Protein AF-A0A2R5L2J0-F1 (afdb_monomer_lite)

Radius of gyration: 13.4 Å; chains: 1; bounding box: 30×25×37 Å

Organism: NCBI:txid1518452

Foldseek 3Di:
DVLLVVQLVLLQPLDPVCLVVSVVVLVPSLLCQVVPDPCSLVSLLVSLQCCLPVVVVDLSSLLSSLVSCLSPVVSCVVVCVSCVVSLLVSLCVQQVPPPHDPSSNVSSVSSD

InterPro domains:
  IPR046805 Tra1, HEAT repeat ring region [PF20206] (1-112)

Sequence (112 aa):
RIVLQVFISLLKAHAMEARTVVRQALEILTPAMPQRMEDGNTMLTHWTRKILVEEGHSIGQLVHILQLVVRHVDVYQPVRQHLVHHITSAMHKLGFSITANMDQKRLAVDLA

pLDDT: mean 94.37, std 4.35, range [72.38, 98.31]

Structure (mmCIF, N/CA/C/O backbone):
data_AF-A0A2R5L2J0-F1
#
_entry.id   AF-A0A2R5L2J0-F1
#
loop_
_atom_site.group_PDB
_atom_site.id
_atom_site.type_symbol
_atom_site.label_atom_id
_atom_site.label_alt_id
_atom_site.label_comp_id
_atom_site.label_asym_id
_atom_site.label_entity_id
_atom_site.label_seq_id
_atom_site.pdbx_PDB_ins_code
_atom_site.Cartn_x
_atom_site.Cartn_y
_atom_site.Cartn_z
_atom_site.occupancy
_atom_site.B_iso_or_equiv
_atom_site.auth_seq_id
_atom_site.auth_comp_id
_atom_site.auth_asym_id
_atom_site.auth_atom_id
_atom_site.pdbx_PDB_model_num
ATOM 1 N N . ARG A 1 1 ? -4.849 5.180 19.101 1.00 72.38 1 ARG A N 1
ATOM 2 C CA . ARG A 1 1 ? -3.382 5.393 18.962 1.00 72.38 1 ARG A CA 1
ATOM 3 C C . ARG A 1 1 ? -2.629 4.105 18.615 1.00 72.38 1 ARG A C 1
ATOM 5 O O . ARG A 1 1 ? -1.980 4.102 17.583 1.00 72.38 1 ARG A O 1
ATOM 12 N N . ILE A 1 2 ? -2.770 3.017 19.384 1.00 88.19 2 ILE A N 1
ATOM 13 C CA . ILE A 1 2 ? -2.053 1.748 19.122 1.00 88.19 2 ILE A CA 1
ATOM 14 C C . ILE A 1 2 ? -2.409 1.132 17.758 1.00 88.19 2 ILE A C 1
ATOM 16 O O . ILE A 1 2 ? -1.511 0.780 17.009 1.00 88.19 2 ILE A O 1
ATOM 20 N N . VAL A 1 3 ? -3.696 1.064 17.393 1.00 88.62 3 VAL A N 1
ATOM 21 C CA . VAL A 1 3 ? -4.134 0.456 16.116 1.00 88.62 3 VAL A CA 1
ATOM 22 C C . VAL A 1 3 ? -3.466 1.113 14.905 1.00 88.62 3 VAL A C 1
ATOM 24 O O . VAL A 1 3 ? -2.897 0.419 14.071 1.00 88.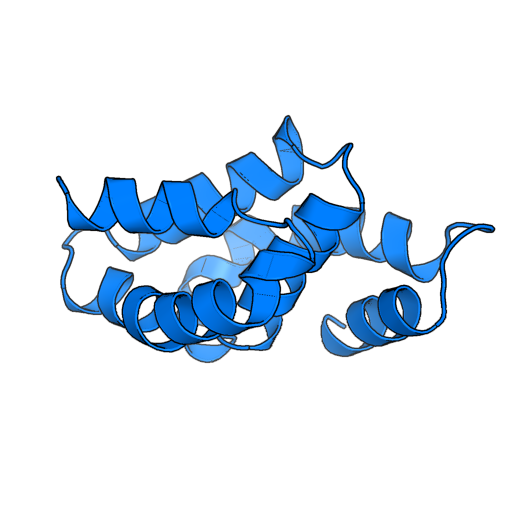62 3 VAL A O 1
ATOM 27 N N . LEU A 1 4 ? -3.457 2.449 14.854 1.00 92.75 4 LEU A N 1
ATOM 28 C CA . LEU A 1 4 ? -2.783 3.198 13.793 1.00 92.75 4 LEU A CA 1
ATOM 29 C C . LEU A 1 4 ? -1.275 2.911 13.762 1.00 92.75 4 LEU A C 1
ATOM 31 O O . LEU A 1 4 ? -0.718 2.703 12.692 1.00 92.75 4 LEU A O 1
ATOM 35 N N . GLN A 1 5 ? -0.612 2.863 14.920 1.00 94.94 5 GLN A N 1
ATOM 36 C CA . GLN A 1 5 ? 0.816 2.537 14.994 1.00 94.94 5 GLN A CA 1
ATOM 37 C C . GLN A 1 5 ? 1.106 1.123 14.481 1.00 94.94 5 GLN A C 1
ATOM 39 O O . GLN A 1 5 ? 2.033 0.941 13.699 1.00 94.94 5 GLN A O 1
ATOM 44 N N . VAL A 1 6 ? 0.293 0.136 14.869 1.00 96.12 6 VAL A N 1
ATOM 45 C CA . VAL A 1 6 ? 0.413 -1.247 14.383 1.00 96.12 6 VAL A CA 1
ATOM 46 C C . VAL A 1 6 ? 0.193 -1.306 12.874 1.00 96.12 6 VAL A C 1
ATOM 48 O O . VAL A 1 6 ? 0.993 -1.919 12.172 1.00 96.12 6 VAL A O 1
ATOM 51 N N . PHE A 1 7 ? -0.833 -0.623 12.363 1.00 96.81 7 PHE A N 1
ATOM 52 C CA . PHE A 1 7 ? -1.093 -0.535 10.929 1.00 96.81 7 PHE A CA 1
ATOM 53 C C . PHE A 1 7 ? 0.117 0.039 10.180 1.00 96.81 7 PHE A C 1
ATOM 55 O O . PHE A 1 7 ? 0.613 -0.598 9.257 1.00 96.81 7 PHE A O 1
ATOM 62 N N . ILE A 1 8 ? 0.665 1.173 10.630 1.00 96.88 8 ILE A N 1
ATOM 63 C CA . ILE A 1 8 ? 1.855 1.794 10.024 1.00 96.88 8 ILE A CA 1
ATOM 64 C C . ILE A 1 8 ? 3.055 0.839 10.040 1.00 96.88 8 ILE A C 1
ATOM 66 O O . ILE A 1 8 ? 3.743 0.710 9.029 1.00 96.88 8 ILE A O 1
ATOM 70 N N . SER A 1 9 ? 3.307 0.154 11.157 1.00 97.38 9 SER A N 1
ATOM 71 C CA . SER A 1 9 ? 4.402 -0.817 11.254 1.00 97.38 9 SER A CA 1
ATOM 72 C C . SER A 1 9 ? 4.237 -1.963 10.253 1.00 97.38 9 SER A C 1
ATOM 74 O O . SER A 1 9 ? 5.203 -2.343 9.595 1.00 97.38 9 SER A O 1
ATOM 76 N N . LEU A 1 10 ? 3.015 -2.472 10.072 1.00 98.12 10 LEU A N 1
ATOM 77 C CA . LEU A 1 10 ? 2.714 -3.520 9.092 1.00 98.12 10 LEU A CA 1
ATOM 78 C C . LEU A 1 10 ? 2.842 -3.027 7.648 1.00 98.12 10 LEU A C 1
ATOM 80 O O . LEU A 1 10 ? 3.329 -3.767 6.792 1.00 98.12 10 LEU A O 1
ATOM 84 N N . LEU A 1 11 ? 2.473 -1.772 7.372 1.00 97.00 11 LEU A N 1
ATOM 85 C CA . LEU A 1 11 ? 2.691 -1.173 6.057 1.00 97.00 11 LEU A CA 1
ATOM 86 C C . LEU A 1 11 ? 4.179 -1.107 5.691 1.00 97.00 11 LEU A C 1
ATOM 88 O O . LEU A 1 11 ? 4.498 -1.141 4.511 1.00 97.00 11 LEU A O 1
ATOM 92 N N . LYS A 1 12 ? 5.088 -1.028 6.669 1.00 95.88 12 LYS A N 1
ATOM 93 C CA . LYS A 1 12 ? 6.546 -0.993 6.448 1.00 95.88 12 LYS A CA 1
ATOM 94 C C . LYS A 1 12 ? 7.210 -2.373 6.483 1.00 95.88 12 LYS A C 1
ATOM 96 O O . LYS A 1 12 ? 8.346 -2.523 6.039 1.00 95.88 12 LYS A O 1
ATOM 101 N N . ALA A 1 13 ? 6.521 -3.390 6.998 1.00 96.62 13 ALA A N 1
ATOM 102 C CA . ALA A 1 13 ? 7.052 -4.737 7.192 1.00 96.62 13 ALA A CA 1
ATOM 103 C C . ALA A 1 13 ? 7.033 -5.571 5.892 1.00 96.62 13 ALA A C 1
ATOM 105 O O . ALA A 1 13 ? 6.258 -6.514 5.752 1.00 96.62 13 ALA A O 1
ATOM 106 N N . HIS A 1 14 ? 7.907 -5.236 4.940 1.00 95.56 14 HIS A N 1
ATOM 107 C CA . HIS A 1 14 ? 7.992 -5.878 3.617 1.00 95.56 14 HIS A CA 1
ATOM 108 C C . HIS A 1 14 ? 9.025 -7.022 3.525 1.00 95.56 14 HIS A C 1
ATOM 110 O O . HIS A 1 14 ? 9.351 -7.480 2.428 1.00 95.56 14 HIS A O 1
ATOM 116 N N . ALA A 1 15 ? 9.564 -7.487 4.656 1.00 95.25 15 ALA A N 1
ATOM 117 C CA . ALA A 1 15 ? 10.519 -8.594 4.690 1.00 95.25 15 ALA A CA 1
ATOM 118 C C . ALA A 1 15 ? 9.870 -9.909 4.220 1.00 95.25 15 ALA A C 1
ATOM 120 O O . ALA A 1 15 ? 8.766 -10.255 4.649 1.00 95.25 15 ALA A O 1
ATOM 121 N N . MET A 1 16 ? 10.566 -10.668 3.364 1.00 92.81 16 MET A N 1
ATOM 122 C CA . MET A 1 16 ? 10.022 -11.896 2.759 1.00 92.81 16 MET A CA 1
ATOM 123 C C . MET A 1 16 ? 9.603 -12.939 3.802 1.00 92.81 16 MET A C 1
ATOM 125 O O . MET A 1 16 ? 8.545 -13.548 3.660 1.00 92.81 16 MET A O 1
ATOM 129 N N . GLU A 1 17 ? 10.389 -13.093 4.865 1.00 95.56 17 GLU A N 1
ATOM 130 C CA . GLU A 1 17 ? 10.168 -14.057 5.952 1.00 95.56 17 GLU A CA 1
ATOM 131 C C . GLU A 1 17 ? 8.859 -13.801 6.717 1.00 95.56 17 GLU A C 1
ATOM 133 O O . GLU A 1 17 ? 8.193 -14.738 7.153 1.00 95.56 17 GLU A O 1
ATOM 138 N N . ALA A 1 18 ? 8.448 -12.534 6.835 1.00 93.94 18 ALA A N 1
ATOM 139 C CA . ALA A 1 18 ? 7.254 -12.123 7.573 1.00 93.94 18 ALA A CA 1
ATOM 140 C C . ALA A 1 18 ? 6.024 -11.900 6.673 1.00 93.94 18 ALA A C 1
ATOM 142 O O . ALA A 1 18 ? 4.928 -11.637 7.172 1.00 93.94 18 ALA A O 1
ATOM 143 N N . ARG A 1 19 ? 6.166 -12.007 5.346 1.00 94.19 19 ARG A N 1
ATOM 144 C CA . ARG A 1 19 ? 5.135 -11.589 4.380 1.00 94.19 19 ARG A CA 1
ATOM 145 C C . ARG A 1 19 ? 3.772 -12.236 4.627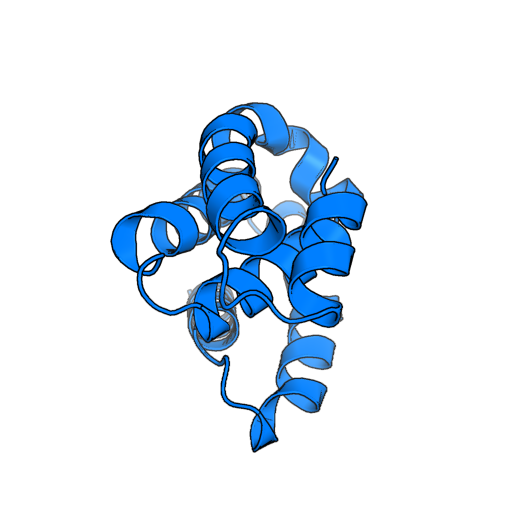 1.00 94.19 19 ARG A C 1
ATOM 147 O O . ARG A 1 19 ? 2.751 -11.560 4.525 1.00 94.19 19 ARG A O 1
ATOM 154 N N . THR A 1 20 ? 3.742 -13.526 4.958 1.00 96.00 20 THR A N 1
ATOM 155 C CA . THR A 1 20 ? 2.487 -14.259 5.185 1.00 96.00 20 THR A CA 1
ATOM 156 C C . THR A 1 20 ? 1.722 -13.714 6.389 1.00 96.00 20 THR A C 1
ATOM 158 O O . THR A 1 20 ? 0.543 -13.390 6.257 1.00 96.00 20 THR A O 1
ATOM 161 N N . VAL A 1 21 ? 2.394 -13.555 7.535 1.00 97.62 21 VAL A N 1
ATOM 162 C CA . VAL A 1 21 ? 1.755 -13.060 8.764 1.00 97.62 21 VAL A CA 1
ATOM 163 C C . VAL A 1 21 ? 1.385 -11.581 8.649 1.00 97.62 21 VAL A C 1
ATOM 165 O O . VAL A 1 21 ? 0.296 -11.187 9.062 1.00 97.62 21 VAL A O 1
ATOM 168 N N . VAL A 1 22 ? 2.228 -10.765 8.004 1.00 98.31 22 VAL A N 1
ATOM 169 C CA . VAL A 1 22 ? 1.932 -9.345 7.757 1.00 98.31 22 VAL A CA 1
ATOM 170 C C . VAL A 1 22 ? 0.694 -9.202 6.875 1.00 98.31 22 VAL A C 1
ATOM 172 O O . VAL A 1 22 ? -0.185 -8.397 7.180 1.00 98.31 22 VAL A O 1
ATOM 175 N N . ARG A 1 23 ? 0.578 -10.014 5.815 1.00 97.25 23 ARG A N 1
ATOM 176 C CA . ARG A 1 23 ? -0.597 -10.011 4.937 1.00 97.25 23 ARG A CA 1
ATOM 177 C C . ARG A 1 23 ? -1.871 -10.367 5.700 1.00 97.25 23 ARG A C 1
ATOM 179 O O . ARG A 1 23 ? -2.855 -9.654 5.565 1.00 97.25 23 ARG A O 1
ATOM 186 N N . GLN A 1 24 ? -1.844 -11.419 6.517 1.00 97.81 24 GLN A N 1
ATOM 187 C CA . GLN A 1 24 ? -2.997 -11.824 7.331 1.00 97.81 24 GLN A CA 1
ATOM 188 C C . GLN A 1 24 ? -3.410 -10.735 8.332 1.00 97.81 24 GLN A C 1
ATOM 190 O O . GLN A 1 24 ? -4.595 -10.467 8.513 1.00 97.81 24 GLN A O 1
ATOM 195 N N . ALA A 1 25 ? -2.443 -10.058 8.955 1.00 98.12 25 ALA A N 1
ATOM 196 C CA . ALA A 1 25 ? -2.737 -8.950 9.857 1.00 98.12 25 ALA A CA 1
ATOM 197 C C . ALA A 1 25 ? -3.370 -7.759 9.115 1.00 98.12 25 ALA A C 1
ATOM 199 O O . ALA A 1 25 ? -4.345 -7.172 9.590 1.00 98.12 25 ALA A O 1
ATOM 200 N N . LEU A 1 26 ? -2.849 -7.418 7.933 1.00 98.19 26 LEU A N 1
ATOM 201 C CA . LEU A 1 26 ? -3.394 -6.347 7.099 1.00 98.19 26 LEU A CA 1
ATOM 202 C C . LEU A 1 26 ? -4.772 -6.692 6.523 1.00 98.19 26 LEU A C 1
ATOM 204 O O . LEU A 1 26 ? -5.587 -5.783 6.381 1.00 98.19 26 LEU A O 1
ATOM 208 N N . GLU A 1 27 ? -5.070 -7.970 6.272 1.00 97.62 27 GLU A N 1
ATOM 209 C CA . GLU A 1 27 ? -6.400 -8.415 5.831 1.00 97.62 27 GLU A CA 1
ATOM 210 C C . GLU A 1 27 ? -7.499 -8.026 6.825 1.00 97.62 27 GLU A C 1
ATOM 212 O O . GLU A 1 27 ? -8.601 -7.659 6.423 1.00 97.62 27 GLU A O 1
ATOM 217 N N . ILE A 1 28 ? -7.174 -8.053 8.119 1.00 96.75 28 ILE A N 1
ATOM 218 C CA . ILE A 1 28 ? -8.086 -7.689 9.204 1.00 96.75 28 ILE A CA 1
ATOM 219 C C . ILE A 1 28 ? -8.061 -6.177 9.448 1.00 96.75 28 ILE A C 1
ATOM 221 O O . ILE A 1 28 ? -9.106 -5.539 9.577 1.00 96.75 28 ILE A O 1
ATOM 225 N N . LEU A 1 29 ? -6.867 -5.584 9.533 1.00 96.88 29 LEU A N 1
ATOM 226 C CA . LEU A 1 29 ? -6.725 -4.195 9.969 1.00 96.88 29 LEU A CA 1
ATOM 227 C C . LEU A 1 29 ? -7.118 -3.178 8.897 1.00 96.88 29 LEU A C 1
ATOM 229 O O . LEU A 1 29 ? -7.706 -2.155 9.237 1.00 96.88 29 LEU A O 1
ATOM 233 N N . THR A 1 30 ? -6.842 -3.445 7.620 1.00 97.19 30 THR A N 1
ATOM 234 C CA . THR A 1 30 ? -7.133 -2.501 6.526 1.00 97.19 30 THR A CA 1
ATOM 235 C C . THR A 1 30 ? -8.616 -2.126 6.447 1.00 97.19 30 THR A C 1
ATOM 237 O O . THR A 1 30 ? -8.904 -0.931 6.494 1.00 97.19 30 THR A O 1
ATOM 240 N N . PRO A 1 31 ? -9.580 -3.071 6.405 1.00 96.75 31 PRO A N 1
ATOM 241 C CA . PRO A 1 31 ? -11.002 -2.714 6.420 1.00 96.75 31 PRO A CA 1
ATOM 242 C C . PRO A 1 31 ? -11.463 -2.130 7.764 1.00 96.75 31 PRO A C 1
ATOM 244 O O . PRO A 1 31 ? -12.398 -1.330 7.795 1.00 96.75 31 PRO A O 1
ATOM 247 N N . ALA A 1 32 ? -10.800 -2.473 8.874 1.00 94.94 32 ALA A N 1
ATOM 248 C CA . ALA A 1 32 ? -11.131 -1.931 10.188 1.00 94.94 32 ALA A CA 1
ATOM 249 C C . ALA A 1 32 ? -10.787 -0.436 10.319 1.00 94.94 32 ALA A C 1
ATOM 251 O O . ALA A 1 32 ? -11.472 0.271 11.057 1.00 94.94 32 ALA A O 1
ATOM 252 N N . MET A 1 33 ? -9.771 0.061 9.599 1.00 94.00 33 MET A N 1
ATOM 253 C CA . MET A 1 33 ? -9.334 1.463 9.654 1.00 94.00 33 MET A CA 1
ATOM 254 C C . MET A 1 33 ? -10.486 2.455 9.395 1.00 94.00 33 MET A C 1
ATOM 256 O O . MET A 1 33 ? -10.820 3.203 10.314 1.00 94.00 33 MET A O 1
ATOM 260 N N . PRO A 1 34 ? -11.144 2.472 8.218 1.00 93.44 34 PRO A N 1
ATOM 261 C CA . PRO A 1 34 ? -12.235 3.413 7.962 1.00 93.44 34 PRO A CA 1
ATOM 262 C C . PRO A 1 34 ? -13.526 3.103 8.727 1.00 93.44 34 PRO A C 1
ATOM 264 O O . PRO A 1 34 ? -14.359 3.986 8.882 1.00 93.44 34 PRO A O 1
ATOM 267 N N . GLN A 1 35 ? -13.710 1.873 9.219 1.00 93.25 35 GLN A N 1
ATOM 268 C CA . GLN A 1 35 ? -14.914 1.488 9.967 1.00 93.25 35 GLN A CA 1
ATOM 269 C C . GLN A 1 35 ? -14.851 1.849 11.455 1.00 93.25 35 GLN A C 1
ATOM 271 O O . GLN A 1 35 ? -15.883 1.990 12.111 1.00 93.25 35 GLN A O 1
ATOM 276 N N . ARG A 1 36 ? -13.645 1.906 12.029 1.00 92.31 36 ARG A N 1
ATOM 277 C CA . ARG A 1 36 ? -13.441 2.004 13.483 1.00 92.31 36 ARG A CA 1
ATOM 278 C C . ARG A 1 36 ? -12.735 3.293 13.894 1.00 92.31 36 ARG A C 1
ATOM 280 O O . ARG A 1 36 ? -12.646 3.557 15.090 1.00 92.31 36 ARG A O 1
ATOM 287 N N . MET A 1 37 ? -12.230 4.071 12.937 1.00 91.62 37 MET A N 1
ATOM 288 C CA . MET A 1 37 ? -11.582 5.359 13.177 1.00 91.62 37 MET A CA 1
ATOM 289 C C . MET A 1 37 ? -12.305 6.469 12.417 1.00 91.62 37 MET A C 1
ATOM 291 O O . MET A 1 37 ? -12.552 6.339 11.221 1.00 91.62 37 MET A O 1
ATOM 295 N N . GLU A 1 38 ? -12.590 7.573 13.107 1.00 90.69 38 GLU A N 1
ATOM 296 C CA . GLU A 1 38 ? -13.273 8.747 12.546 1.00 90.69 38 GLU A CA 1
ATOM 297 C C . GLU A 1 38 ? -12.504 9.356 11.358 1.00 90.69 38 GLU A C 1
ATOM 299 O O . GLU A 1 38 ? -13.092 9.755 10.358 1.00 90.69 38 GLU A O 1
ATOM 304 N N . ASP A 1 39 ? -11.171 9.331 11.415 1.00 94.19 39 ASP A N 1
ATOM 305 C CA . ASP A 1 39 ? -10.254 9.804 10.377 1.00 94.19 39 ASP A CA 1
ATOM 306 C C . ASP A 1 39 ? -9.645 8.663 9.537 1.00 94.19 39 ASP A C 1
ATOM 308 O O . ASP A 1 39 ? -8.636 8.856 8.852 1.00 94.19 39 ASP A O 1
ATOM 312 N N . GLY A 1 40 ? -10.241 7.465 9.557 1.00 94.69 40 GLY A N 1
ATOM 313 C CA . GLY A 1 40 ? -9.645 6.255 8.984 1.00 94.69 40 GLY A CA 1
ATOM 314 C C . GLY A 1 40 ? -9.321 6.358 7.489 1.00 94.69 40 GLY A C 1
ATOM 315 O O . GLY A 1 40 ? -8.228 5.972 7.078 1.00 94.69 40 GLY A O 1
ATOM 316 N N . ASN A 1 41 ? -10.206 6.956 6.684 1.00 96.06 41 ASN A N 1
ATOM 317 C CA . ASN A 1 41 ? -9.952 7.215 5.256 1.00 96.06 41 ASN A CA 1
ATOM 318 C C . ASN A 1 41 ? -8.805 8.216 5.040 1.00 96.06 41 ASN A C 1
ATOM 320 O O . ASN A 1 41 ? -7.956 8.026 4.163 1.00 96.06 41 ASN A O 1
ATOM 324 N N . THR A 1 42 ? -8.748 9.267 5.859 1.00 96.75 42 THR A N 1
ATOM 325 C CA . THR A 1 42 ? -7.674 10.268 5.822 1.00 96.75 42 THR A CA 1
ATOM 326 C C . THR A 1 42 ? -6.334 9.624 6.161 1.00 96.75 42 THR A C 1
ATOM 328 O O . THR A 1 42 ? -5.358 9.809 5.433 1.00 96.75 42 THR A O 1
ATOM 331 N N . MET A 1 43 ? -6.288 8.800 7.212 1.00 96.31 43 MET A N 1
ATOM 332 C CA . MET A 1 43 ? -5.087 8.070 7.619 1.00 96.31 43 MET A CA 1
ATOM 333 C C . MET A 1 43 ? -4.657 7.039 6.572 1.00 96.31 43 MET A C 1
ATOM 335 O O . MET A 1 43 ? -3.473 6.973 6.236 1.00 96.31 43 MET A O 1
ATOM 339 N N . LEU A 1 44 ? -5.601 6.283 6.002 1.00 96.44 44 LEU A N 1
ATOM 340 C CA . LEU A 1 44 ? -5.330 5.325 4.929 1.00 96.44 44 LEU A CA 1
ATOM 341 C C . LEU A 1 44 ? -4.693 6.021 3.719 1.00 96.44 44 LEU A C 1
ATOM 343 O O . LEU A 1 44 ? -3.662 5.572 3.212 1.00 96.44 44 LEU A O 1
ATOM 347 N N . THR A 1 45 ? -5.261 7.157 3.307 1.00 97.62 45 THR A N 1
ATOM 348 C CA . THR A 1 45 ? -4.737 7.980 2.209 1.00 97.62 45 THR A CA 1
ATOM 349 C C . THR A 1 45 ? -3.343 8.504 2.526 1.00 97.62 45 THR A C 1
ATOM 351 O O . THR A 1 45 ? -2.434 8.371 1.707 1.00 97.62 45 THR A O 1
ATOM 354 N N . HIS A 1 46 ? -3.169 9.097 3.710 1.00 97.50 46 HIS A N 1
ATOM 355 C CA . HIS A 1 46 ? -1.919 9.722 4.125 1.00 97.50 46 HIS A CA 1
ATOM 356 C C . HIS A 1 46 ? -0.766 8.715 4.127 1.00 97.50 46 HIS A C 1
ATOM 358 O O . HIS A 1 46 ? 0.241 8.942 3.460 1.00 97.50 46 HIS A O 1
ATOM 364 N N . TRP A 1 47 ? -0.923 7.580 4.813 1.00 97.31 47 TRP A N 1
ATOM 365 C CA . TRP A 1 47 ? 0.158 6.603 4.958 1.00 97.31 47 TRP A CA 1
ATOM 366 C C . TRP A 1 47 ? 0.432 5.813 3.678 1.00 97.31 47 TRP A C 1
ATOM 368 O O . TRP A 1 47 ? 1.594 5.550 3.372 1.00 97.31 47 TRP A O 1
ATOM 378 N N . THR A 1 48 ? -0.598 5.516 2.880 1.00 97.44 48 THR A N 1
ATOM 379 C CA . THR A 1 48 ? -0.401 4.889 1.562 1.00 97.44 48 THR A CA 1
ATOM 380 C C . THR A 1 48 ? 0.366 5.824 0.629 1.00 97.44 48 THR A C 1
ATOM 382 O O . THR A 1 48 ? 1.368 5.418 0.041 1.00 97.44 48 THR A O 1
ATOM 385 N N . ARG A 1 49 ? -0.043 7.101 0.534 1.00 97.69 49 ARG A N 1
ATOM 386 C CA . ARG A 1 49 ? 0.675 8.112 -0.259 1.00 97.69 49 ARG A CA 1
ATOM 387 C C . ARG A 1 49 ? 2.113 8.262 0.221 1.00 97.69 49 ARG A C 1
ATOM 389 O O . ARG A 1 49 ? 3.019 8.290 -0.605 1.00 97.69 49 ARG A O 1
ATOM 396 N N . LYS A 1 50 ? 2.313 8.350 1.537 1.00 96.31 50 LYS A N 1
ATOM 397 C CA . LYS A 1 50 ? 3.636 8.523 2.135 1.00 96.31 50 LYS A CA 1
ATOM 398 C C . LYS A 1 50 ? 4.598 7.428 1.686 1.00 96.31 50 LYS A C 1
ATOM 400 O O . LYS A 1 50 ? 5.698 7.734 1.249 1.00 96.31 50 LYS A O 1
ATOM 405 N N . ILE A 1 51 ? 4.159 6.172 1.696 1.00 95.88 51 ILE A N 1
ATOM 406 C CA . ILE A 1 51 ? 4.982 5.053 1.223 1.00 95.88 51 ILE A CA 1
ATOM 407 C C . ILE A 1 51 ? 5.250 5.147 -0.281 1.00 95.88 51 ILE A C 1
ATOM 409 O O . ILE A 1 51 ? 6.389 4.968 -0.702 1.00 95.88 51 ILE A O 1
ATOM 413 N N . LEU A 1 52 ? 4.228 5.444 -1.092 1.00 95.62 52 LEU A N 1
ATOM 414 C CA . LEU A 1 52 ? 4.386 5.555 -2.546 1.00 95.62 52 LEU A CA 1
ATOM 415 C C . LEU A 1 52 ? 5.378 6.659 -2.951 1.00 95.62 52 LEU A C 1
ATOM 417 O O . LEU A 1 52 ? 6.096 6.492 -3.934 1.00 95.62 52 LEU A O 1
ATOM 421 N N . VAL A 1 53 ? 5.409 7.773 -2.212 1.00 94.00 53 VAL A N 1
ATOM 422 C CA . VAL A 1 53 ? 6.216 8.959 -2.541 1.00 94.00 53 VAL A CA 1
ATOM 423 C C . VAL A 1 53 ? 7.584 8.940 -1.861 1.00 94.00 53 VAL A C 1
ATOM 425 O O . VAL A 1 53 ? 8.594 9.099 -2.536 1.00 94.00 53 VAL A O 1
ATOM 428 N N . GLU A 1 54 ? 7.631 8.754 -0.541 1.00 90.44 54 GLU A N 1
ATOM 429 C CA . GLU A 1 54 ? 8.864 8.896 0.247 1.00 90.44 54 GLU A CA 1
ATOM 430 C C . GLU A 1 54 ? 9.669 7.590 0.301 1.00 90.44 54 GLU A C 1
ATOM 432 O O . GLU A 1 54 ? 10.896 7.611 0.283 1.00 90.44 54 GLU A O 1
ATOM 437 N N . GLU A 1 55 ? 8.993 6.438 0.327 1.00 83.88 55 GLU A N 1
ATOM 438 C CA . GLU A 1 55 ? 9.638 5.117 0.417 1.00 83.88 55 GLU A CA 1
ATOM 439 C C . GLU A 1 55 ? 9.633 4.359 -0.926 1.00 83.88 55 GLU A C 1
ATOM 441 O O . GLU A 1 55 ? 10.103 3.221 -1.021 1.00 83.88 55 GLU A O 1
ATOM 446 N N . GLY A 1 56 ? 9.179 5.013 -2.002 1.00 77.06 56 GLY A N 1
ATOM 447 C CA . GLY A 1 56 ? 9.030 4.433 -3.338 1.00 77.06 56 GLY A CA 1
ATOM 448 C C . GLY A 1 56 ? 10.344 4.042 -4.028 1.00 77.06 56 GLY A C 1
ATOM 449 O O . GLY A 1 56 ? 10.339 3.483 -5.128 1.00 77.06 56 GLY A O 1
ATOM 450 N N . HIS A 1 57 ? 11.498 4.305 -3.411 1.00 84.81 57 HIS A N 1
ATOM 451 C CA . HIS A 1 57 ? 12.797 3.855 -3.909 1.00 84.81 57 HIS A CA 1
ATOM 452 C C . HIS A 1 57 ? 12.979 2.338 -3.764 1.00 84.81 57 HIS A C 1
ATOM 454 O O . HIS A 1 57 ? 13.518 1.716 -4.682 1.00 84.81 57 HIS A O 1
ATOM 460 N N . SER A 1 58 ? 12.461 1.737 -2.685 1.00 91.44 58 SER A N 1
ATOM 461 C CA . SER A 1 58 ? 12.499 0.287 -2.470 1.00 91.44 58 SER A CA 1
ATOM 462 C C . SER A 1 58 ? 11.417 -0.413 -3.291 1.00 91.44 58 SER A C 1
ATOM 464 O O . SER A 1 58 ? 10.221 -0.223 -3.072 1.00 91.44 58 SER A O 1
ATOM 466 N N . ILE A 1 59 ? 11.833 -1.271 -4.227 1.00 92.56 59 ILE A N 1
ATOM 467 C CA . ILE A 1 59 ? 10.898 -2.083 -5.020 1.00 92.56 59 ILE A CA 1
ATOM 468 C C . ILE A 1 59 ? 10.091 -3.029 -4.123 1.00 92.56 59 ILE A C 1
ATOM 470 O O . ILE A 1 59 ? 8.898 -3.199 -4.351 1.00 92.56 59 ILE A O 1
ATOM 474 N N . GLY A 1 60 ? 10.706 -3.609 -3.086 1.00 94.06 60 GLY A N 1
ATOM 475 C CA . GLY A 1 60 ? 10.004 -4.484 -2.142 1.00 94.06 60 GLY A CA 1
ATOM 476 C C . GLY A 1 60 ? 8.882 -3.752 -1.406 1.00 94.06 60 GLY A C 1
ATOM 477 O O . GLY A 1 60 ? 7.761 -4.252 -1.335 1.00 94.06 60 GLY A O 1
ATOM 478 N N . GLN A 1 61 ? 9.157 -2.530 -0.947 1.00 96.00 61 GLN A N 1
ATOM 479 C CA . GLN A 1 61 ? 8.174 -1.685 -0.270 1.00 96.00 61 GLN A CA 1
ATOM 480 C C . GLN A 1 61 ? 7.051 -1.235 -1.223 1.00 96.00 61 GLN A C 1
ATOM 482 O O . GLN A 1 61 ? 5.881 -1.271 -0.842 1.00 96.00 61 GLN A O 1
ATOM 487 N N . LEU A 1 62 ? 7.377 -0.884 -2.477 1.00 95.25 62 LEU A N 1
ATOM 488 C CA . LEU A 1 62 ? 6.377 -0.577 -3.509 1.00 95.25 62 LEU A CA 1
ATOM 489 C C . LEU A 1 62 ? 5.467 -1.770 -3.808 1.00 95.25 62 LEU A C 1
ATOM 491 O O . LEU A 1 62 ? 4.249 -1.625 -3.841 1.00 95.25 62 LEU A O 1
ATOM 495 N N . VAL A 1 63 ? 6.047 -2.953 -4.015 1.00 96.06 63 VAL A N 1
ATOM 496 C CA . VAL A 1 63 ? 5.282 -4.181 -4.265 1.00 96.06 63 VAL A CA 1
ATOM 497 C C . VAL A 1 63 ? 4.358 -4.481 -3.086 1.00 96.06 63 VAL A C 1
ATOM 499 O O . VAL A 1 63 ? 3.194 -4.811 -3.299 1.00 96.06 63 VAL A O 1
ATOM 502 N N . HIS A 1 64 ? 4.847 -4.327 -1.855 1.00 97.31 64 HIS A N 1
ATOM 503 C CA . HIS A 1 64 ? 4.069 -4.567 -0.641 1.00 97.31 64 HIS A CA 1
ATOM 504 C C . HIS A 1 64 ? 2.843 -3.651 -0.537 1.00 97.31 64 HIS A C 1
ATOM 506 O O . HIS A 1 64 ? 1.720 -4.143 -0.407 1.00 97.31 64 HIS A O 1
ATOM 512 N N . ILE A 1 65 ? 3.022 -2.331 -0.672 1.00 97.62 65 ILE A N 1
ATOM 513 C CA . ILE A 1 65 ? 1.898 -1.386 -0.573 1.00 97.62 65 ILE A CA 1
ATOM 514 C C . ILE A 1 65 ? 0.907 -1.537 -1.733 1.00 97.62 65 ILE A C 1
ATOM 516 O O . ILE A 1 65 ? -0.300 -1.440 -1.534 1.00 97.62 65 ILE A O 1
ATOM 520 N N . LEU A 1 66 ? 1.385 -1.819 -2.945 1.00 97.38 66 LEU A N 1
ATOM 521 C CA . LEU A 1 66 ? 0.515 -1.974 -4.108 1.00 97.38 66 LEU A CA 1
ATOM 522 C C . LEU A 1 66 ? -0.294 -3.276 -4.059 1.00 97.38 66 LEU A C 1
ATOM 524 O O . LEU A 1 66 ? -1.470 -3.272 -4.415 1.00 97.38 66 LEU A O 1
ATOM 528 N N . GLN A 1 67 ? 0.282 -4.367 -3.544 1.00 97.44 67 GLN A N 1
ATOM 529 C CA . GLN A 1 67 ? -0.474 -5.596 -3.271 1.00 97.44 67 GLN A CA 1
ATOM 530 C C . GLN A 1 67 ? -1.583 -5.371 -2.246 1.00 97.44 67 GLN A C 1
ATOM 532 O O . GLN A 1 67 ? -2.652 -5.970 -2.371 1.00 97.44 67 GLN A O 1
ATOM 537 N N . LEU A 1 68 ? -1.345 -4.511 -1.251 1.00 98.12 68 LEU A N 1
ATOM 538 C CA . LEU A 1 68 ? -2.374 -4.130 -0.292 1.00 98.12 68 LEU A CA 1
ATOM 539 C C . LEU A 1 68 ? -3.528 -3.387 -0.973 1.00 98.12 68 LEU A C 1
ATOM 541 O O . LEU A 1 68 ? -4.686 -3.721 -0.730 1.00 98.12 68 LEU A O 1
ATOM 545 N N . VAL A 1 69 ? -3.216 -2.426 -1.849 1.00 97.94 69 VAL A N 1
ATOM 546 C CA . VAL A 1 69 ? -4.228 -1.665 -2.601 1.00 97.94 69 VAL A CA 1
ATOM 547 C C . VAL A 1 69 ? -5.086 -2.591 -3.464 1.00 97.94 69 VAL A C 1
ATOM 549 O O . VAL A 1 69 ? -6.308 -2.519 -3.381 1.00 97.94 69 VAL A O 1
ATOM 552 N N . VAL A 1 70 ? -4.467 -3.500 -4.229 1.00 97.81 70 VAL A N 1
ATOM 553 C CA . VAL A 1 70 ? -5.194 -4.480 -5.061 1.00 97.81 70 VAL A CA 1
ATOM 554 C C . VAL A 1 70 ? -6.079 -5.386 -4.202 1.00 97.81 70 VAL A C 1
ATOM 556 O O . VAL A 1 70 ? -7.242 -5.607 -4.525 1.00 97.81 70 VAL A O 1
ATOM 559 N N . ARG A 1 71 ? -5.556 -5.895 -3.078 1.00 97.44 71 ARG A N 1
ATOM 560 C CA . ARG A 1 71 ? -6.294 -6.812 -2.191 1.00 97.44 71 ARG A CA 1
ATOM 561 C C . ARG A 1 71 ? -7.495 -6.154 -1.508 1.00 97.44 71 ARG A C 1
ATOM 563 O O . ARG A 1 71 ? -8.455 -6.848 -1.195 1.00 97.44 71 ARG A O 1
ATOM 570 N N . HIS A 1 72 ? -7.440 -4.847 -1.269 1.00 97.81 72 HIS A N 1
ATOM 571 C CA . HIS A 1 72 ? -8.468 -4.098 -0.546 1.00 97.81 72 HIS A CA 1
ATOM 572 C C . HIS A 1 72 ? -9.091 -2.989 -1.400 1.00 97.81 72 HIS A C 1
ATOM 574 O O . HIS A 1 72 ? -9.357 -1.898 -0.893 1.00 97.81 72 HIS A O 1
ATOM 580 N N . VAL A 1 73 ? -9.338 -3.260 -2.685 1.00 96.88 73 VAL A N 1
ATOM 581 C CA . VAL A 1 73 ? -9.855 -2.267 -3.642 1.00 96.88 73 VAL A CA 1
ATOM 582 C C . VAL A 1 73 ? -11.106 -1.540 -3.132 1.00 96.88 73 VAL A C 1
ATOM 584 O O . VAL A 1 73 ? -11.172 -0.315 -3.220 1.00 96.88 73 VAL A O 1
ATOM 587 N N . ASP A 1 74 ? -12.031 -2.255 -2.487 1.00 97.06 74 ASP A N 1
ATOM 588 C CA . ASP A 1 74 ? -13.266 -1.679 -1.937 1.00 97.06 74 ASP A CA 1
ATOM 589 C C . ASP A 1 74 ? -12.995 -0.676 -0.807 1.00 97.06 74 ASP A C 1
ATOM 591 O O . ASP A 1 74 ? -13.660 0.354 -0.700 1.00 97.06 74 ASP A O 1
ATOM 595 N N . VAL A 1 75 ? -11.975 -0.942 0.017 1.00 97.88 75 VAL A N 1
ATOM 596 C CA . VAL A 1 75 ? -11.549 -0.056 1.113 1.00 97.88 75 VAL A CA 1
ATOM 597 C C . VAL A 1 75 ? -10.863 1.193 0.557 1.00 97.88 75 VAL A C 1
ATOM 599 O O . VAL A 1 75 ? 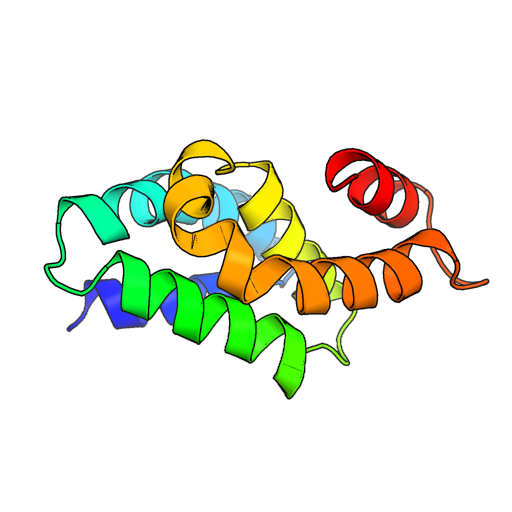-11.022 2.288 1.093 1.00 97.88 75 VAL A O 1
ATOM 602 N N . TYR A 1 76 ? -10.108 1.045 -0.534 1.00 97.88 76 TYR A N 1
ATOM 603 C CA . TYR A 1 76 ? -9.389 2.143 -1.176 1.00 97.88 76 TYR A CA 1
ATOM 604 C C . TYR A 1 76 ? -10.257 2.990 -2.110 1.00 97.88 76 TYR A C 1
ATOM 606 O O . TYR A 1 76 ? -9.876 4.121 -2.425 1.00 97.88 76 TYR A O 1
ATOM 614 N N . GLN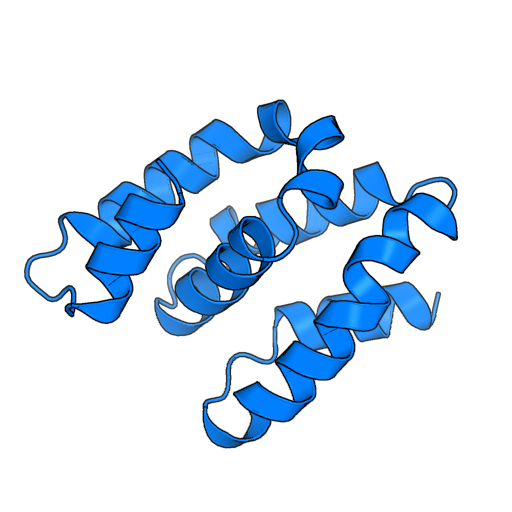 A 1 77 ? -11.419 2.497 -2.541 1.00 96.38 77 GLN A N 1
ATOM 615 C CA . GLN A 1 77 ? -12.227 3.191 -3.537 1.00 96.38 77 GLN A CA 1
ATOM 616 C C . GLN A 1 77 ? -12.655 4.618 -3.126 1.00 96.38 77 GLN A C 1
ATOM 618 O O . GLN A 1 77 ? -12.454 5.547 -3.914 1.00 96.38 77 GLN A O 1
ATOM 623 N N . PRO A 1 78 ? -13.128 4.884 -1.893 1.00 96.62 78 PRO A N 1
ATOM 624 C CA . PRO A 1 78 ? -13.485 6.246 -1.474 1.00 96.62 78 PRO A CA 1
ATOM 625 C C . PRO A 1 78 ? -12.327 7.254 -1.570 1.00 96.62 78 PRO A C 1
ATOM 627 O O . PRO A 1 78 ? -12.546 8.459 -1.694 1.00 96.62 78 PRO A O 1
ATOM 630 N N . VAL A 1 79 ? -11.080 6.770 -1.526 1.00 97.19 79 VAL A N 1
ATOM 631 C CA . VAL A 1 79 ? -9.869 7.598 -1.507 1.00 97.19 79 VAL A CA 1
ATOM 632 C C . VAL A 1 79 ? -9.042 7.511 -2.794 1.00 97.19 79 VAL A C 1
ATOM 634 O O . VAL A 1 79 ? -8.033 8.207 -2.914 1.00 97.19 79 VAL A O 1
ATOM 637 N N . ARG A 1 80 ? -9.474 6.725 -3.791 1.00 96.62 80 ARG A N 1
ATOM 638 C CA . ARG A 1 80 ? -8.716 6.408 -5.017 1.00 96.62 80 ARG A CA 1
ATOM 639 C C . ARG A 1 80 ? -8.195 7.639 -5.752 1.00 96.62 80 ARG A C 1
ATOM 641 O O . ARG A 1 80 ? -7.036 7.661 -6.162 1.00 96.62 80 ARG A O 1
ATOM 648 N N . GLN A 1 81 ? -9.023 8.676 -5.887 1.00 97.00 81 GLN A N 1
ATOM 649 C CA . GLN A 1 81 ? -8.664 9.924 -6.577 1.00 97.00 81 GLN A CA 1
ATOM 650 C C . GLN A 1 81 ? -7.399 10.587 -6.011 1.00 97.00 81 GLN A C 1
ATOM 652 O O . GLN A 1 81 ? -6.626 11.196 -6.744 1.00 97.00 81 GLN A O 1
ATOM 657 N N . HIS A 1 82 ? -7.137 10.405 -4.716 1.00 97.56 82 HIS A N 1
ATOM 658 C CA . HIS A 1 82 ? -5.974 10.966 -4.043 1.00 97.56 82 HIS A CA 1
ATOM 659 C C . HIS A 1 82 ? -4.688 10.178 -4.321 1.00 97.56 82 HIS A C 1
ATOM 661 O O . HIS A 1 82 ? -3.599 10.723 -4.143 1.00 97.56 82 HIS A O 1
ATOM 667 N N . LEU A 1 83 ? -4.798 8.913 -4.735 1.00 97.56 83 LEU A N 1
ATOM 668 C CA . LEU A 1 83 ? -3.680 7.977 -4.872 1.00 97.56 83 LEU A CA 1
ATOM 669 C C . LEU A 1 83 ? -3.357 7.635 -6.329 1.00 97.56 83 LEU A C 1
ATOM 671 O O . LEU A 1 83 ? -2.213 7.285 -6.613 1.00 97.56 83 LEU A O 1
ATOM 675 N N . VAL A 1 84 ? -4.327 7.762 -7.243 1.00 96.62 84 VAL A N 1
ATOM 676 C CA . VAL A 1 84 ? -4.231 7.270 -8.628 1.00 96.62 84 VAL A CA 1
ATOM 677 C C . VAL A 1 84 ? -2.966 7.743 -9.340 1.00 96.62 84 VAL A C 1
ATOM 679 O O . VAL A 1 84 ? -2.247 6.920 -9.888 1.00 96.62 84 VAL A O 1
ATOM 682 N N . HIS A 1 85 ? -2.614 9.028 -9.239 1.00 96.44 85 HIS A N 1
ATOM 683 C CA . HIS A 1 85 ? -1.413 9.565 -9.882 1.00 96.44 85 HIS A CA 1
ATOM 684 C C . HIS A 1 85 ? -0.124 8.879 -9.394 1.00 96.44 85 HIS A C 1
ATOM 686 O O . HIS A 1 85 ? 0.741 8.511 -10.190 1.00 96.44 85 HIS A O 1
ATOM 692 N N . HIS A 1 86 ? -0.008 8.653 -8.083 1.00 96.44 86 HIS A N 1
ATOM 693 C CA . HIS A 1 86 ? 1.157 7.993 -7.493 1.00 96.44 86 HIS A CA 1
ATOM 694 C C . HIS A 1 86 ? 1.195 6.497 -7.810 1.00 96.44 86 HIS A C 1
ATOM 696 O O . HIS A 1 86 ? 2.265 5.965 -8.099 1.00 96.44 86 HIS A O 1
ATOM 702 N N . ILE A 1 87 ? 0.034 5.835 -7.810 1.00 96.62 87 ILE A N 1
ATOM 703 C CA . ILE A 1 87 ? -0.091 4.431 -8.213 1.00 96.62 87 ILE A CA 1
ATOM 704 C C . ILE A 1 87 ? 0.337 4.272 -9.67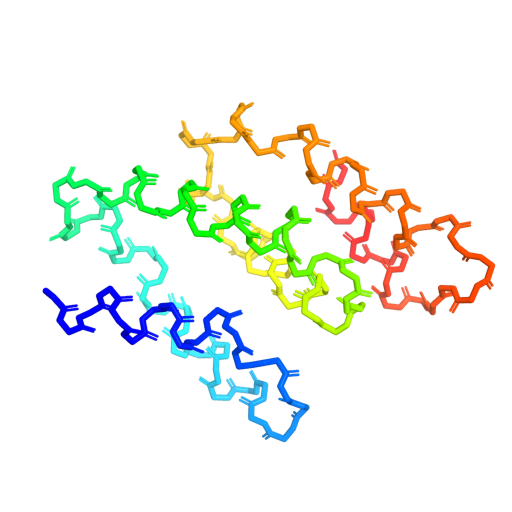2 1.00 96.62 87 ILE A C 1
ATOM 706 O O . ILE A 1 87 ? 1.168 3.420 -9.959 1.00 96.62 87 ILE A O 1
ATOM 710 N N . THR A 1 88 ? -0.127 5.138 -10.575 1.00 95.44 88 THR A N 1
ATOM 711 C CA . THR A 1 88 ? 0.275 5.117 -11.987 1.00 95.44 88 THR A CA 1
ATOM 712 C C . THR A 1 88 ? 1.785 5.296 -12.152 1.00 95.44 88 THR A C 1
ATOM 714 O O . THR A 1 88 ? 2.401 4.579 -12.938 1.00 95.44 88 THR A O 1
ATOM 717 N N . SER A 1 89 ? 2.417 6.199 -11.398 1.00 94.06 89 SER A N 1
ATOM 718 C CA . SER A 1 89 ? 3.879 6.356 -11.423 1.00 94.06 89 SER A CA 1
ATOM 719 C C . SER A 1 89 ? 4.605 5.082 -10.957 1.00 94.06 89 SER A C 1
ATOM 721 O O . SER A 1 89 ? 5.527 4.596 -11.617 1.00 94.06 89 SER A O 1
ATOM 723 N N . ALA A 1 90 ? 4.136 4.468 -9.867 1.00 93.62 90 ALA A N 1
ATOM 724 C CA . ALA A 1 90 ? 4.701 3.223 -9.358 1.00 93.62 90 ALA A CA 1
ATOM 725 C C . ALA A 1 90 ? 4.477 2.033 -10.314 1.00 93.62 90 ALA A C 1
ATOM 727 O O . ALA A 1 90 ? 5.392 1.233 -10.513 1.00 93.62 90 ALA A O 1
ATOM 728 N N . MET A 1 91 ? 3.312 1.945 -10.968 1.00 93.94 91 MET A N 1
ATOM 729 C CA . MET A 1 91 ? 3.023 0.951 -12.009 1.00 93.94 91 MET A CA 1
ATOM 730 C C . MET A 1 91 ? 4.006 1.058 -13.169 1.00 93.94 91 MET A C 1
ATOM 732 O O . MET A 1 91 ? 4.505 0.033 -13.623 1.00 93.94 91 MET A O 1
ATOM 736 N N . HIS A 1 92 ? 4.338 2.273 -13.620 1.00 91.00 92 HIS A N 1
ATOM 737 C CA . HIS A 1 92 ? 5.321 2.440 -14.691 1.00 91.00 92 HIS A CA 1
ATOM 738 C C . HIS A 1 92 ? 6.681 1.861 -14.293 1.00 91.00 92 HIS A C 1
ATOM 740 O O . HIS A 1 92 ? 7.302 1.128 -15.064 1.00 91.00 92 HIS A O 1
ATOM 746 N N . LYS A 1 93 ? 7.105 2.119 -13.050 1.00 89.06 93 LYS A N 1
ATOM 747 C CA . LYS A 1 93 ? 8.348 1.578 -12.492 1.00 89.06 93 LYS A CA 1
ATOM 748 C C . LYS A 1 93 ? 8.340 0.045 -12.416 1.00 89.06 93 LYS A C 1
ATOM 750 O O . LYS A 1 93 ? 9.365 -0.570 -12.694 1.00 89.06 93 LYS A O 1
ATOM 755 N N . LEU A 1 94 ? 7.209 -0.571 -12.059 1.00 89.94 94 LEU A N 1
ATOM 756 C CA . LEU A 1 94 ? 7.080 -2.031 -11.954 1.00 89.94 94 L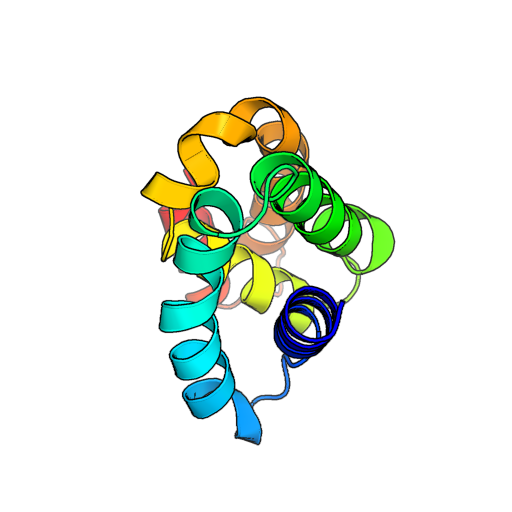EU A CA 1
ATOM 757 C C . LEU A 1 94 ? 6.866 -2.740 -13.300 1.00 89.94 94 LEU A C 1
ATOM 759 O O . LEU A 1 94 ? 7.321 -3.864 -13.463 1.00 89.94 94 LEU A O 1
ATOM 763 N N . GLY A 1 95 ? 6.164 -2.118 -14.246 1.00 87.88 95 GLY A N 1
ATOM 764 C CA . GLY A 1 95 ? 5.769 -2.743 -15.511 1.00 87.88 95 GLY A CA 1
ATOM 765 C C . GLY A 1 95 ? 6.780 -2.562 -16.643 1.00 87.88 95 GLY A C 1
ATOM 766 O O . GLY A 1 95 ? 6.952 -3.466 -17.459 1.00 87.88 95 GLY A O 1
ATOM 767 N N . PHE A 1 96 ? 7.473 -1.420 -16.678 1.00 84.50 96 PHE A N 1
ATOM 768 C CA . PHE A 1 96 ? 8.324 -1.028 -17.810 1.00 84.50 96 PHE A CA 1
ATOM 769 C C . PHE A 1 96 ? 9.816 -0.958 -17.474 1.00 84.50 96 PHE A C 1
ATOM 771 O O . PHE A 1 96 ? 10.627 -0.688 -18.359 1.00 84.50 96 PHE A O 1
ATOM 778 N N . SER A 1 97 ? 10.212 -1.228 -16.225 1.00 86.25 97 SER A N 1
ATOM 779 C CA . SER A 1 97 ? 11.633 -1.389 -15.911 1.00 86.25 97 SER A CA 1
ATOM 780 C C . SER A 1 97 ? 12.202 -2.606 -16.644 1.00 86.25 97 SER A C 1
ATOM 782 O O . SER A 1 97 ? 11.624 -3.692 -16.616 1.00 86.25 97 SER A O 1
ATOM 784 N N . ILE A 1 98 ? 13.383 -2.445 -17.245 1.00 84.25 98 ILE A N 1
ATOM 785 C CA . ILE A 1 98 ? 14.117 -3.524 -17.929 1.00 84.25 98 ILE A CA 1
ATOM 786 C C . ILE A 1 98 ? 14.423 -4.677 -16.958 1.00 84.25 98 ILE A C 1
ATOM 788 O O . ILE A 1 98 ? 14.461 -5.838 -17.352 1.00 84.25 98 ILE A O 1
ATOM 792 N N . THR A 1 99 ? 14.585 -4.362 -15.671 1.00 89.06 99 THR A N 1
ATOM 793 C CA . THR A 1 99 ? 14.867 -5.328 -14.600 1.00 89.06 99 THR A CA 1
ATOM 794 C C . THR A 1 99 ? 13.610 -5.886 -13.926 1.00 89.06 99 THR A C 1
ATOM 796 O O . THR A 1 99 ? 13.728 -6.656 -12.973 1.00 89.06 99 THR A O 1
ATOM 799 N N . ALA A 1 100 ? 12.411 -5.504 -14.380 1.00 90.06 100 ALA A N 1
ATOM 800 C CA . ALA A 1 100 ? 11.170 -5.959 -13.769 1.00 90.06 100 ALA A CA 1
ATOM 801 C C . ALA A 1 100 ? 10.941 -7.459 -13.989 1.00 90.06 100 ALA A C 1
ATOM 803 O O . ALA A 1 100 ? 10.948 -7.949 -15.125 1.00 90.06 100 ALA A O 1
ATOM 804 N N . ASN A 1 101 ? 10.667 -8.178 -12.901 1.00 93.62 101 ASN A N 1
ATOM 805 C CA . ASN A 1 101 ? 10.304 -9.591 -12.960 1.00 93.62 101 ASN A CA 1
ATOM 806 C C . ASN A 1 101 ? 8.816 -9.786 -13.318 1.00 93.62 101 ASN A C 1
ATOM 808 O O . ASN A 1 101 ? 8.028 -8.839 -13.356 1.00 93.62 101 ASN A O 1
ATOM 812 N N . MET A 1 102 ? 8.421 -11.031 -13.599 1.00 94.31 102 MET A N 1
ATOM 813 C CA . MET A 1 102 ? 7.052 -11.344 -14.030 1.00 94.31 102 MET A CA 1
ATOM 814 C C . MET A 1 102 ? 5.989 -11.012 -12.978 1.00 94.31 102 MET A C 1
ATOM 816 O O . MET A 1 102 ? 4.921 -10.522 -13.338 1.00 94.31 102 MET A O 1
ATOM 820 N N . ASP A 1 103 ? 6.282 -11.212 -11.692 1.00 93.94 103 ASP A N 1
ATOM 821 C CA . ASP A 1 103 ? 5.341 -10.902 -10.610 1.00 93.94 103 ASP A CA 1
ATOM 822 C C . ASP A 1 103 ? 5.083 -9.394 -10.491 1.00 93.94 103 ASP A C 1
ATOM 824 O O . ASP A 1 103 ? 3.953 -8.968 -10.257 1.00 93.94 103 ASP A O 1
ATOM 828 N N . GLN A 1 104 ? 6.116 -8.570 -10.692 1.00 95.25 104 GLN A N 1
ATOM 829 C CA . GLN A 1 104 ? 6.003 -7.108 -10.708 1.00 95.25 104 GLN A CA 1
ATOM 830 C C . GLN A 1 104 ? 5.187 -6.622 -11.906 1.00 95.25 104 GLN A C 1
ATOM 832 O O . GLN A 1 104 ? 4.317 -5.767 -11.745 1.00 95.25 104 GLN A O 1
ATOM 837 N N . LYS A 1 105 ? 5.416 -7.203 -13.090 1.00 94.69 105 LYS A N 1
ATOM 838 C CA . LYS A 1 105 ? 4.631 -6.900 -14.294 1.00 94.69 105 LYS A CA 1
ATOM 839 C C . LYS A 1 105 ? 3.168 -7.293 -14.122 1.00 94.69 105 LYS A C 1
ATOM 841 O O . LYS A 1 105 ? 2.291 -6.510 -14.464 1.00 94.69 105 LYS A O 1
ATOM 846 N N . ARG A 1 106 ? 2.901 -8.466 -13.540 1.00 95.81 106 ARG A N 1
ATOM 847 C CA . ARG A 1 106 ? 1.540 -8.909 -13.219 1.00 95.81 106 ARG A CA 1
ATOM 848 C C . ARG A 1 106 ? 0.854 -7.951 -12.251 1.00 95.81 106 ARG A C 1
ATOM 850 O O . ARG A 1 106 ? -0.257 -7.527 -12.529 1.00 95.81 106 ARG A O 1
ATOM 857 N N . LEU A 1 107 ? 1.534 -7.549 -11.177 1.00 96.50 107 LEU A N 1
ATOM 858 C CA . LEU A 1 107 ? 0.989 -6.573 -10.234 1.00 96.50 107 LEU A CA 1
ATOM 859 C C . LEU A 1 107 ? 0.668 -5.233 -10.911 1.00 96.50 107 LEU A C 1
ATOM 861 O O . LEU A 1 107 ? -0.343 -4.620 -10.593 1.00 96.50 107 LEU A O 1
ATOM 865 N N . ALA A 1 108 ? 1.505 -4.780 -11.849 1.00 94.38 108 ALA A N 1
ATOM 866 C CA . ALA A 1 108 ? 1.224 -3.575 -12.624 1.00 94.38 108 ALA A CA 1
ATOM 867 C C . ALA A 1 108 ? -0.035 -3.719 -13.498 1.00 94.38 108 ALA A C 1
ATOM 869 O O . ALA A 1 108 ? -0.749 -2.740 -13.668 1.00 94.38 108 ALA A O 1
ATOM 870 N N . VAL A 1 109 ? -0.327 -4.916 -14.014 1.00 94.44 109 VAL A N 1
ATOM 871 C CA . VAL A 1 109 ? -1.570 -5.203 -14.750 1.00 94.44 109 VAL A CA 1
ATOM 872 C C . VAL A 1 109 ? -2.773 -5.262 -13.810 1.00 94.44 109 VAL A C 1
ATOM 874 O O . VAL A 1 109 ? -3.798 -4.677 -14.126 1.00 94.44 109 VAL A O 1
ATOM 877 N N . ASP A 1 110 ? -2.643 -5.888 -12.638 1.00 94.94 110 ASP A N 1
ATOM 878 C CA . ASP A 1 110 ? -3.727 -5.987 -11.645 1.00 94.94 110 ASP A CA 1
ATOM 879 C C . ASP A 1 110 ? -4.165 -4.609 -11.087 1.00 94.94 110 ASP A C 1
ATOM 881 O O . ASP A 1 110 ? -5.215 -4.495 -10.457 1.00 94.94 110 ASP A O 1
ATOM 885 N N . LEU A 1 111 ? -3.351 -3.564 -11.285 1.00 92.44 111 LEU A N 1
ATOM 886 C CA . LEU A 1 111 ? -3.625 -2.178 -10.886 1.00 92.44 111 LEU A CA 1
ATOM 887 C C . LEU A 1 111 ? -4.279 -1.322 -11.988 1.00 92.44 111 LEU A C 1
ATOM 889 O O . LEU A 1 111 ? -4.705 -0.203 -11.682 1.00 92.44 111 LEU A O 1
ATOM 893 N N . ALA A 1 112 ? -4.274 -1.790 -13.241 1.00 83.25 112 ALA A N 1
ATOM 894 C CA . ALA A 1 112 ? -4.777 -1.061 -14.409 1.00 83.25 112 ALA A CA 1
ATOM 895 C C . ALA A 1 112 ? -6.304 -1.169 -14.520 1.00 83.25 112 ALA A C 1
ATOM 897 O O . ALA A 1 112 ? -6.935 -0.107 -14.735 1.00 83.25 112 ALA A O 1
#

Secondary structure (DSSP, 8-state):
-HHHHHHHHHHH---GGGHHHHHHHHHHHHHHHHHH-TTHHHHHHHHHHHHHHHSTT-HHHHHHHHHHHHHTHHHHGGGHHHHHHHHHHHHHHHHH-TT--HHHHHHHHHT-